Protein AF-A0AAU2U5X2-F1 (afdb_monomer)

Mean predicted aligned error: 9.67 Å

Foldseek 3Di:
DAEEEAEDADPPVDQWAWDDDPVYIYIYGHNPDDPVSRLLSVQLNVLCVVCVVVVVVPPDPCNLQVDDQQLVCQCVPPVPDDSVVRNVVCVVQSVSGPSSVRSNVRSVVVVVVVVVVPPPPPDDPPPDD

Structure (mmCIF, N/CA/C/O backbone):
data_AF-A0AAU2U5X2-F1
#
_entry.id   AF-A0AAU2U5X2-F1
#
loop_
_atom_site.group_PDB
_atom_site.id
_atom_site.type_symbol
_atom_site.label_atom_id
_atom_site.label_alt_id
_atom_site.label_comp_id
_atom_site.label_asym_id
_atom_site.label_entity_id
_atom_site.label_seq_id
_atom_site.pdbx_PDB_ins_code
_atom_site.Cartn_x
_atom_site.Cartn_y
_atom_site.Cartn_z
_atom_site.occupancy
_atom_site.B_iso_or_equiv
_atom_site.auth_seq_id
_atom_site.auth_comp_id
_atom_site.auth_asym_id
_atom_site.auth_atom_id
_atom_site.pdbx_PDB_model_num
ATOM 1 N N . MET A 1 1 ? -13.362 3.167 -15.982 1.00 70.44 1 MET A N 1
ATOM 2 C CA . MET A 1 1 ? -13.735 1.891 -15.338 1.00 70.44 1 MET A CA 1
ATOM 3 C C . MET A 1 1 ? -14.125 2.166 -13.885 1.00 70.44 1 MET A C 1
ATOM 5 O O . MET A 1 1 ? -13.349 2.840 -13.216 1.00 70.44 1 MET A O 1
ATOM 9 N N . PRO A 1 2 ? -15.302 1.739 -13.391 1.00 86.88 2 PRO A N 1
ATOM 10 C CA . PRO A 1 2 ? -15.668 1.906 -11.982 1.00 86.88 2 PRO A CA 1
ATOM 11 C C . PRO A 1 2 ? -14.783 1.041 -11.070 1.00 86.88 2 PRO A C 1
ATOM 13 O O . PRO A 1 2 ? -14.392 -0.063 -11.453 1.00 86.88 2 PRO A O 1
ATOM 16 N N . ILE A 1 3 ? -14.488 1.539 -9.864 1.00 90.62 3 ILE A N 1
ATOM 17 C CA . ILE A 1 3 ? -13.698 0.833 -8.844 1.00 90.62 3 ILE A CA 1
ATOM 18 C C . ILE A 1 3 ? -14.584 0.566 -7.628 1.00 90.62 3 ILE A C 1
ATOM 20 O O . ILE A 1 3 ? -15.253 1.471 -7.131 1.00 90.62 3 ILE A O 1
ATOM 24 N N . THR A 1 4 ? -14.597 -0.674 -7.143 1.00 94.06 4 THR A N 1
ATOM 25 C CA . THR A 1 4 ? -15.332 -1.074 -5.934 1.00 94.06 4 THR A CA 1
ATOM 26 C C . THR A 1 4 ? -14.366 -1.534 -4.851 1.00 94.06 4 THR A C 1
ATOM 28 O O . THR A 1 4 ? -13.460 -2.313 -5.128 1.00 94.06 4 THR A O 1
ATOM 31 N N . VAL A 1 5 ? -14.582 -1.083 -3.615 1.00 95.81 5 VAL A N 1
ATOM 32 C CA . VAL A 1 5 ? -13.833 -1.552 -2.441 1.00 95.81 5 VAL A CA 1
ATOM 33 C C . VAL A 1 5 ? -14.675 -2.582 -1.694 1.00 95.81 5 VAL A C 1
ATOM 35 O O . VAL A 1 5 ? -15.831 -2.314 -1.369 1.00 95.81 5 VAL A O 1
ATOM 38 N N . ILE A 1 6 ? -14.103 -3.755 -1.431 1.00 96.56 6 ILE A N 1
ATOM 39 C CA . ILE A 1 6 ? -14.739 -4.863 -0.715 1.00 96.56 6 ILE A CA 1
ATOM 40 C C . ILE A 1 6 ? -13.887 -5.201 0.509 1.00 96.56 6 ILE A C 1
ATOM 42 O O . ILE A 1 6 ? -12.669 -5.313 0.407 1.00 96.56 6 ILE A O 1
ATOM 46 N N . TYR A 1 7 ? -14.529 -5.394 1.658 1.00 97.44 7 TYR A N 1
ATOM 47 C CA . TYR A 1 7 ? -13.864 -5.768 2.905 1.00 97.44 7 TYR A CA 1
ATOM 48 C C . TYR A 1 7 ? -14.114 -7.246 3.198 1.00 97.44 7 TYR A C 1
ATOM 50 O O . TYR A 1 7 ? -15.268 -7.658 3.313 1.00 97.44 7 TYR A O 1
ATOM 58 N N . LEU A 1 8 ? -13.051 -8.041 3.315 1.00 96.12 8 LEU A N 1
ATOM 59 C CA . LEU A 1 8 ? -13.103 -9.479 3.602 1.00 96.12 8 LEU A CA 1
ATOM 60 C C . LEU A 1 8 ? -12.017 -9.838 4.615 1.00 96.12 8 LEU A C 1
ATOM 62 O O . LEU A 1 8 ? -11.013 -9.143 4.701 1.00 96.12 8 LEU A O 1
ATOM 66 N N . SER A 1 9 ? -12.180 -10.926 5.365 1.00 96.12 9 SER A N 1
ATOM 67 C CA . SER A 1 9 ? -11.078 -11.444 6.184 1.00 96.12 9 SER A CA 1
ATOM 68 C C . SER A 1 9 ? -9.991 -12.017 5.275 1.00 96.12 9 SER A C 1
ATOM 70 O O . SER A 1 9 ? -10.255 -12.961 4.527 1.00 96.12 9 SER A O 1
ATOM 72 N N . LEU A 1 10 ? -8.783 -11.455 5.342 1.00 93.81 10 LEU A N 1
ATOM 73 C CA . LEU A 1 10 ? -7.640 -11.901 4.542 1.00 93.81 10 LEU A CA 1
ATOM 74 C C . LEU A 1 10 ? -6.624 -12.689 5.388 1.00 93.81 10 LEU A C 1
ATOM 76 O O . LEU A 1 10 ? -6.667 -12.650 6.621 1.00 93.81 10 LEU A O 1
ATOM 80 N N . PRO A 1 11 ? -5.696 -13.435 4.756 1.00 92.31 11 PRO A N 1
ATOM 81 C CA . PRO A 1 11 ? -4.563 -14.016 5.466 1.00 92.31 11 PRO A CA 1
ATOM 82 C C . PRO A 1 11 ? -3.776 -12.940 6.224 1.00 92.31 11 PRO A C 1
ATOM 84 O O . PRO A 1 11 ? -3.581 -11.842 5.716 1.00 92.31 11 PRO A O 1
ATOM 87 N N . SER A 1 12 ? -3.229 -13.282 7.392 1.00 83.06 12 SER A N 1
ATOM 88 C CA . SER A 1 12 ? -2.614 -12.341 8.352 1.00 83.06 12 SER A CA 1
ATOM 89 C C . SER A 1 12 ? -1.440 -11.491 7.839 1.00 83.06 12 SER A C 1
ATOM 91 O O . SER A 1 12 ? -0.954 -10.619 8.554 1.00 83.06 12 SER A O 1
ATOM 93 N N . ARG A 1 13 ? -0.948 -11.748 6.623 1.00 84.75 13 ARG A N 1
ATOM 94 C CA . ARG A 1 13 ? 0.144 -11.004 5.977 1.00 84.75 13 ARG A CA 1
ATOM 95 C C . ARG A 1 13 ? -0.311 -10.153 4.788 1.00 84.75 13 ARG A C 1
ATOM 97 O O . ARG A 1 13 ? 0.541 -9.546 4.147 1.00 84.75 13 ARG A O 1
ATOM 104 N N . VAL A 1 14 ? -1.607 -10.125 4.479 1.00 87.56 14 VAL A N 1
ATOM 105 C CA . VAL A 1 14 ? -2.167 -9.424 3.320 1.00 87.56 14 VAL A CA 1
ATOM 106 C C . VAL A 1 14 ? -3.155 -8.374 3.806 1.00 87.56 14 VAL A C 1
ATOM 108 O O . VAL A 1 14 ? -4.211 -8.707 4.330 1.00 87.56 14 VAL A O 1
ATOM 111 N N . SER A 1 15 ? -2.812 -7.102 3.610 1.00 90.75 15 SER A N 1
ATOM 112 C CA . SER A 1 15 ? -3.669 -5.979 4.013 1.00 90.75 15 SER A CA 1
ATOM 113 C C . SER A 1 15 ? -4.697 -5.611 2.943 1.00 90.75 15 SER A C 1
ATOM 115 O O . SER A 1 15 ? -5.798 -5.176 3.276 1.00 90.75 15 SER A O 1
ATOM 117 N N . ALA A 1 16 ? -4.341 -5.761 1.666 1.00 93.62 16 ALA A N 1
ATOM 118 C CA . ALA A 1 16 ? -5.234 -5.606 0.525 1.00 93.62 16 ALA A CA 1
ATOM 119 C C . ALA A 1 16 ? -4.609 -6.205 -0.744 1.00 93.62 16 ALA A C 1
ATOM 121 O O . ALA A 1 16 ? -3.428 -6.552 -0.746 1.00 93.62 16 ALA A O 1
ATOM 122 N N . PHE A 1 17 ? -5.409 -6.307 -1.803 1.00 92.50 17 PHE A N 1
ATOM 123 C CA . PHE A 1 17 ? -4.955 -6.467 -3.184 1.00 92.50 17 PHE A CA 1
ATOM 124 C C . PHE A 1 17 ? -6.026 -5.947 -4.150 1.00 92.50 17 PHE A C 1
ATOM 126 O O . PHE A 1 17 ? -7.215 -5.911 -3.811 1.00 92.50 17 PHE A O 1
ATOM 133 N N . CYS A 1 18 ? -5.634 -5.575 -5.366 1.00 91.12 18 CYS A N 1
ATOM 134 C CA . CYS A 1 18 ? -6.560 -5.234 -6.440 1.00 91.12 18 CYS A CA 1
ATOM 135 C C . CYS A 1 18 ? -6.633 -6.305 -7.534 1.00 91.12 18 CYS A C 1
ATOM 137 O O . CYS A 1 18 ? -5.722 -7.105 -7.743 1.00 91.12 18 CYS A O 1
ATOM 139 N N . ALA A 1 19 ? -7.760 -6.316 -8.238 1.00 87.88 19 ALA A N 1
ATOM 140 C CA . ALA A 1 19 ? -7.980 -7.119 -9.427 1.00 87.88 19 ALA A CA 1
ATOM 141 C C . ALA A 1 19 ? -8.763 -6.303 -10.458 1.00 87.88 19 ALA A C 1
ATOM 143 O O . ALA A 1 19 ? -9.676 -5.545 -10.112 1.00 87.88 19 ALA A O 1
ATOM 144 N N . VAL A 1 20 ? -8.426 -6.487 -11.731 1.00 86.25 20 VAL A N 1
ATOM 145 C CA . VAL A 1 20 ? -9.092 -5.826 -12.853 1.00 86.25 20 VAL A CA 1
ATOM 146 C C . VAL A 1 20 ? -9.847 -6.862 -13.670 1.00 86.25 20 VAL A C 1
ATOM 148 O O . VAL A 1 20 ? -9.337 -7.932 -13.989 1.00 86.25 20 VAL A O 1
ATOM 151 N N . THR A 1 21 ? -11.081 -6.526 -14.014 1.00 80.25 21 THR A N 1
ATOM 152 C CA . THR A 1 21 ? -11.880 -7.213 -15.032 1.00 80.25 21 THR A CA 1
ATOM 153 C C . THR A 1 21 ? -12.183 -6.215 -16.150 1.00 80.25 21 THR A C 1
ATOM 155 O O . THR A 1 21 ? -12.124 -5.011 -15.891 1.00 80.25 21 THR A O 1
ATOM 158 N N . PRO A 1 22 ? -12.567 -6.657 -17.361 1.00 78.19 22 PRO A N 1
ATOM 159 C CA . PRO A 1 22 ? -12.924 -5.736 -18.446 1.00 78.19 22 PRO A CA 1
ATOM 160 C C . PRO A 1 22 ? -14.003 -4.702 -18.070 1.00 78.19 22 PRO A C 1
ATOM 162 O O . PRO A 1 22 ? -14.054 -3.620 -18.645 1.00 78.19 22 PRO A O 1
ATOM 165 N N . GLU A 1 23 ? -14.858 -5.021 -17.095 1.00 79.94 23 GLU A N 1
ATOM 166 C CA . GLU A 1 23 ? -15.999 -4.189 -16.701 1.00 79.94 23 GLU A CA 1
ATOM 167 C C . GLU A 1 23 ? -15.726 -3.306 -15.471 1.00 79.94 23 GLU A C 1
ATOM 169 O O . GLU A 1 23 ? -16.348 -2.252 -15.315 1.00 79.94 23 GLU A O 1
ATOM 174 N N . ARG A 1 24 ? -14.819 -3.716 -14.573 1.00 84.62 24 ARG A N 1
ATOM 175 C CA . ARG A 1 24 ? -14.576 -3.036 -13.288 1.00 84.62 24 ARG A CA 1
ATOM 176 C C . ARG A 1 24 ? -13.229 -3.381 -12.655 1.00 84.62 24 ARG A C 1
ATOM 178 O O . ARG A 1 24 ? -12.726 -4.495 -12.808 1.00 84.62 24 ARG A O 1
ATOM 185 N N . GLY A 1 25 ? -12.727 -2.453 -11.844 1.00 89.81 25 GLY A N 1
ATOM 186 C CA . GLY A 1 25 ? -11.654 -2.693 -10.883 1.00 89.81 25 GLY A CA 1
ATOM 187 C C . GLY A 1 25 ? -12.236 -3.018 -9.511 1.00 89.81 25 GLY A C 1
ATOM 188 O O . GLY A 1 25 ? -13.243 -2.441 -9.096 1.00 89.81 25 GLY A O 1
ATOM 189 N N . VAL A 1 26 ? -11.613 -3.942 -8.794 1.00 93.62 26 VAL A N 1
ATOM 190 C CA . VAL A 1 26 ? -12.000 -4.298 -7.429 1.00 93.62 26 VAL A CA 1
ATOM 191 C C . VAL A 1 26 ? -10.772 -4.208 -6.537 1.00 93.62 26 VAL A C 1
ATOM 193 O O . VAL A 1 26 ? -9.721 -4.733 -6.884 1.00 93.62 26 VAL A O 1
ATOM 196 N N . ILE A 1 27 ? -10.916 -3.553 -5.389 1.00 95.50 27 ILE A N 1
ATOM 197 C CA . ILE A 1 27 ? -9.926 -3.523 -4.313 1.00 95.50 27 ILE A CA 1
ATOM 198 C C . ILE A 1 27 ? -10.496 -4.342 -3.160 1.00 95.50 27 ILE A C 1
ATOM 200 O O . ILE A 1 27 ? -11.577 -4.036 -2.657 1.00 95.50 27 ILE A O 1
ATOM 204 N N . ILE A 1 28 ? -9.784 -5.381 -2.744 1.00 96.75 28 ILE A N 1
ATOM 205 C CA . ILE A 1 28 ? -10.156 -6.239 -1.620 1.00 96.75 28 ILE A CA 1
ATOM 206 C C . ILE A 1 28 ? -9.256 -5.875 -0.447 1.00 96.75 28 ILE A C 1
ATOM 208 O O . ILE A 1 28 ? -8.040 -5.870 -0.594 1.00 96.75 28 ILE A O 1
ATOM 212 N N . VAL A 1 29 ? -9.847 -5.560 0.702 1.00 96.94 29 VAL A N 1
ATOM 213 C CA . VAL A 1 29 ? -9.156 -5.040 1.890 1.00 96.94 29 VAL A CA 1
ATOM 214 C C . VAL A 1 29 ? -9.435 -5.946 3.079 1.00 96.94 29 VAL A C 1
ATOM 216 O O . VAL A 1 29 ? -10.568 -6.401 3.249 1.00 96.94 29 VAL A O 1
ATOM 219 N N . ASP A 1 30 ? -8.430 -6.167 3.927 1.00 97.44 30 ASP A N 1
ATOM 220 C CA . ASP A 1 30 ? -8.620 -6.922 5.160 1.00 97.44 30 ASP A CA 1
ATOM 221 C C . ASP A 1 30 ? -9.577 -6.193 6.112 1.00 97.44 30 ASP A C 1
ATOM 223 O O . ASP A 1 30 ? -9.302 -5.100 6.621 1.00 97.44 30 ASP A O 1
ATOM 227 N N . ALA A 1 31 ? -10.716 -6.827 6.376 1.00 96.81 31 ALA A N 1
ATOM 228 C CA . ALA A 1 31 ? -11.732 -6.329 7.289 1.00 96.81 31 ALA A CA 1
ATOM 229 C C . ALA A 1 31 ? -11.225 -6.239 8.738 1.00 96.81 31 ALA A C 1
ATOM 231 O O . ALA A 1 31 ? -11.761 -5.447 9.510 1.00 96.81 31 ALA A O 1
ATOM 232 N N . GLN A 1 32 ? -10.206 -7.027 9.104 1.00 96.06 32 GLN A N 1
ATOM 233 C CA . GLN A 1 32 ? -9.640 -7.054 10.457 1.00 96.06 32 GLN A CA 1
ATOM 234 C C . GLN A 1 32 ? -8.492 -6.055 10.659 1.00 96.06 32 GLN A C 1
ATOM 236 O O . GLN A 1 32 ? -8.069 -5.816 11.792 1.00 96.06 32 GLN A O 1
ATOM 241 N N . ALA A 1 33 ? -7.989 -5.447 9.583 1.00 93.31 33 ALA A N 1
ATOM 242 C CA . ALA A 1 33 ? -6.929 -4.458 9.672 1.00 93.31 33 ALA A CA 1
ATOM 243 C C . ALA A 1 33 ? -7.413 -3.161 10.345 1.00 93.31 33 ALA A C 1
ATOM 245 O O . ALA A 1 33 ? -8.581 -2.778 10.262 1.00 93.31 33 ALA A O 1
ATOM 246 N N . SER A 1 34 ? -6.489 -2.439 10.989 1.00 93.88 34 SER A N 1
ATOM 247 C CA . SER A 1 34 ? -6.801 -1.129 11.574 1.00 93.88 34 SER A CA 1
ATOM 248 C C . SER A 1 34 ? -7.313 -0.153 10.507 1.00 93.88 34 SER A C 1
ATOM 250 O O . SER A 1 34 ? -6.921 -0.242 9.343 1.00 93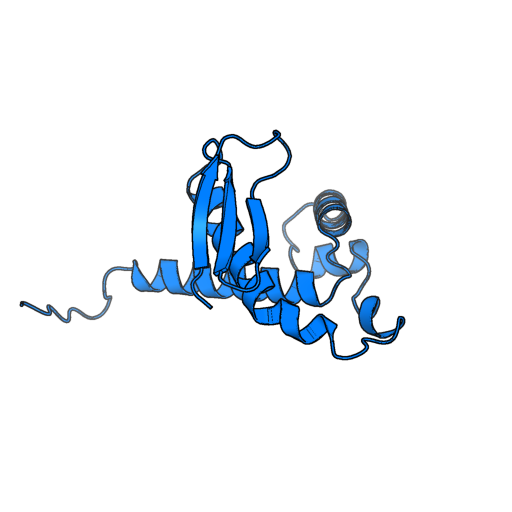.88 34 SER A O 1
ATOM 252 N N . GLN A 1 35 ? -8.122 0.839 10.892 1.00 91.44 35 GLN A N 1
ATOM 253 C CA . GLN A 1 35 ? -8.643 1.832 9.941 1.00 91.44 35 GLN A CA 1
ATOM 254 C C . GLN A 1 35 ? -7.525 2.558 9.171 1.00 91.44 35 GLN A C 1
ATOM 256 O O . GLN A 1 35 ? -7.673 2.838 7.982 1.00 91.44 35 GLN A O 1
ATOM 261 N N . VAL A 1 36 ? -6.397 2.840 9.834 1.00 88.88 36 VAL A N 1
ATOM 262 C CA . VAL A 1 36 ? -5.219 3.444 9.195 1.00 88.88 36 VAL A CA 1
ATOM 263 C C . VAL A 1 36 ? -4.654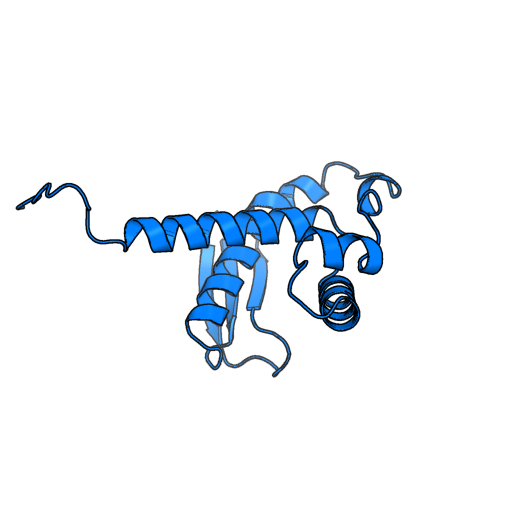 2.495 8.142 1.00 88.88 36 VAL A C 1
ATOM 265 O O . VAL A 1 36 ? -4.494 2.894 6.995 1.00 88.88 36 VAL A O 1
ATOM 268 N N . THR A 1 37 ? -4.440 1.227 8.497 1.00 90.19 37 THR A N 1
ATOM 269 C CA . THR A 1 37 ? -3.956 0.198 7.567 1.00 90.19 37 THR A CA 1
ATOM 270 C C . THR A 1 37 ? -4.892 0.027 6.371 1.00 90.19 37 THR A C 1
ATOM 272 O O . THR A 1 37 ? -4.418 0.008 5.241 1.00 90.19 37 THR A O 1
ATOM 275 N N . GLN A 1 38 ? -6.208 -0.034 6.594 1.00 94.12 38 GLN A N 1
ATOM 276 C CA . GLN A 1 38 ? -7.202 -0.137 5.523 1.00 94.12 38 GLN A CA 1
ATOM 277 C C . GLN A 1 38 ? -7.133 1.066 4.581 1.00 94.12 38 GLN A C 1
ATOM 279 O O . GLN A 1 38 ? -7.131 0.902 3.366 1.00 94.12 38 GLN A O 1
ATOM 284 N N . MET A 1 39 ? -7.047 2.282 5.125 1.00 92.50 39 MET A N 1
ATOM 285 C CA . MET A 1 39 ? -6.945 3.495 4.314 1.00 92.50 39 MET A CA 1
ATOM 286 C C . MET A 1 39 ? -5.657 3.544 3.492 1.00 92.50 39 MET A C 1
ATOM 288 O O . MET A 1 39 ? -5.720 3.882 2.310 1.00 92.50 39 MET A O 1
ATOM 292 N N . THR A 1 40 ? -4.516 3.206 4.094 1.00 90.94 40 THR A N 1
ATOM 293 C CA . THR A 1 40 ? -3.230 3.154 3.390 1.00 90.94 40 THR A CA 1
ATOM 294 C C . THR A 1 40 ? -3.244 2.101 2.295 1.00 90.94 40 THR A C 1
ATOM 296 O O . THR A 1 40 ? -2.860 2.393 1.165 1.00 90.94 40 THR A O 1
ATOM 299 N N . ALA A 1 41 ? -3.763 0.910 2.595 1.00 92.44 41 ALA A N 1
ATOM 300 C CA . ALA A 1 41 ? -3.857 -0.175 1.633 1.00 92.44 41 ALA A CA 1
ATOM 301 C C . ALA A 1 41 ? -4.771 0.200 0.454 1.00 92.44 41 ALA A C 1
ATOM 303 O O . ALA A 1 41 ? -4.356 0.080 -0.691 1.00 92.44 41 ALA A O 1
ATOM 304 N N . ILE A 1 42 ? -5.958 0.770 0.705 1.00 94.81 42 ILE A N 1
ATOM 305 C CA . ILE A 1 42 ? -6.857 1.250 -0.363 1.00 94.81 42 ILE A CA 1
ATOM 306 C C . ILE A 1 42 ? -6.164 2.283 -1.255 1.00 94.81 42 ILE A C 1
ATOM 308 O O . ILE A 1 42 ? -6.288 2.220 -2.476 1.00 94.81 42 ILE A O 1
ATOM 312 N N . ALA A 1 43 ? -5.454 3.246 -0.664 1.00 93.62 43 ALA A N 1
ATOM 313 C CA . ALA A 1 43 ? -4.775 4.286 -1.428 1.00 93.62 43 ALA A CA 1
ATOM 314 C C . ALA A 1 43 ? -3.640 3.714 -2.296 1.00 93.62 43 ALA A C 1
ATOM 316 O O . ALA A 1 43 ? -3.502 4.118 -3.450 1.00 93.62 43 ALA A O 1
ATOM 317 N N . ARG A 1 44 ? -2.880 2.741 -1.775 1.00 92.75 44 ARG A N 1
ATOM 318 C CA . ARG A 1 44 ? -1.836 2.026 -2.524 1.00 92.75 44 ARG A CA 1
ATOM 319 C C . ARG A 1 44 ? -2.417 1.216 -3.682 1.00 92.75 44 ARG A C 1
ATOM 321 O O . ARG A 1 44 ? -1.963 1.375 -4.811 1.00 92.75 44 ARG A O 1
ATOM 328 N N . GLU A 1 45 ? -3.461 0.426 -3.435 1.00 93.19 45 GLU A N 1
ATOM 329 C CA . GLU A 1 45 ? -4.138 -0.364 -4.475 1.00 93.19 45 GLU A CA 1
ATOM 330 C C . GLU A 1 45 ? -4.794 0.516 -5.549 1.00 93.19 45 GLU A C 1
ATOM 332 O O . GLU A 1 45 ? -4.809 0.174 -6.729 1.00 93.19 45 GLU A O 1
ATOM 337 N N . LEU A 1 46 ? -5.299 1.694 -5.176 1.00 92.00 46 LEU A N 1
ATOM 338 C CA . LEU A 1 46 ? -5.776 2.670 -6.153 1.00 92.00 46 LEU A CA 1
ATOM 339 C C . LEU A 1 46 ? -4.629 3.206 -7.021 1.00 92.00 46 LEU A C 1
ATOM 341 O O . LEU A 1 46 ? -4.806 3.354 -8.227 1.00 92.00 46 LEU A O 1
ATOM 345 N N . GLY A 1 47 ? -3.463 3.470 -6.425 1.00 89.75 47 GLY A N 1
ATOM 346 C CA . GLY A 1 47 ? -2.253 3.836 -7.163 1.00 89.75 47 GLY A CA 1
ATOM 347 C C . GLY A 1 47 ? -1.893 2.774 -8.198 1.00 89.75 47 GLY A C 1
ATOM 348 O O . GLY A 1 47 ? -1.673 3.100 -9.360 1.00 89.75 47 GLY A O 1
ATOM 349 N N . TYR A 1 48 ? -1.947 1.499 -7.811 1.00 88.88 48 TYR A N 1
ATOM 350 C CA . TYR A 1 48 ? -1.773 0.391 -8.742 1.00 88.88 48 TYR A CA 1
ATOM 351 C C . TYR A 1 48 ? -2.736 0.442 -9.919 1.00 88.88 48 TYR A C 1
ATOM 353 O O . TYR A 1 48 ? -2.283 0.454 -11.056 1.00 88.88 48 TYR A O 1
ATOM 361 N N . LEU A 1 49 ? -4.041 0.557 -9.667 1.00 87.69 49 LEU A N 1
ATOM 362 C CA . LEU A 1 49 ? -5.050 0.626 -10.728 1.00 87.69 49 LEU A CA 1
ATOM 363 C C . LEU A 1 49 ? -4.874 1.830 -11.670 1.00 87.69 49 LEU A C 1
ATOM 365 O O . LEU A 1 49 ? -5.281 1.759 -12.825 1.00 87.69 49 LEU A O 1
ATOM 369 N N . LEU A 1 50 ? -4.292 2.933 -11.192 1.00 86.19 50 LEU A N 1
ATOM 370 C CA . LEU A 1 50 ? -4.020 4.127 -12.000 1.00 86.19 50 LEU A CA 1
ATOM 371 C C . LEU A 1 50 ? -2.742 4.008 -12.839 1.00 86.19 50 LEU A C 1
ATOM 373 O O . LEU A 1 50 ? -2.639 4.652 -13.881 1.00 86.19 50 LEU A O 1
ATOM 377 N N . PHE A 1 51 ? -1.764 3.229 -12.375 1.00 82.25 51 PHE A N 1
ATOM 378 C CA . PHE A 1 51 ? -0.456 3.092 -13.017 1.00 82.25 51 PHE A CA 1
ATOM 379 C C . PHE A 1 51 ? -0.270 1.754 -13.748 1.00 82.25 51 PHE A C 1
ATOM 381 O O . PHE A 1 51 ? 0.742 1.584 -14.423 1.00 82.25 51 PHE A O 1
ATOM 388 N N . ASP A 1 52 ? -1.225 0.822 -13.656 1.00 70.94 52 ASP A N 1
ATOM 389 C CA . ASP A 1 52 ? -1.151 -0.510 -14.276 1.00 70.94 52 ASP A CA 1
ATOM 390 C C . ASP A 1 52 ? -1.038 -0.444 -15.810 1.00 70.94 52 ASP A C 1
ATOM 392 O O . ASP A 1 52 ? -0.311 -1.234 -16.412 1.00 70.94 52 ASP A O 1
ATOM 396 N N . ASP A 1 53 ? -1.648 0.567 -16.441 1.00 58.88 53 ASP A N 1
ATOM 397 C CA . ASP A 1 53 ? -1.549 0.821 -17.888 1.00 58.88 53 ASP A CA 1
ATOM 398 C C . ASP A 1 53 ? -0.109 1.135 -18.350 1.00 58.88 53 ASP A C 1
ATOM 400 O O . ASP A 1 53 ? 0.216 0.997 -19.531 1.00 58.88 53 ASP A O 1
ATOM 404 N N . LEU A 1 54 ? 0.802 1.495 -17.434 1.00 52.22 54 LEU A N 1
ATOM 405 C CA . LEU A 1 54 ? 2.220 1.700 -17.751 1.00 52.22 54 LEU A CA 1
ATOM 406 C C . LEU A 1 54 ? 2.970 0.383 -18.001 1.00 52.22 54 LEU A C 1
ATOM 408 O O . LEU A 1 54 ? 4.056 0.422 -18.574 1.00 52.22 54 LEU A O 1
ATOM 412 N N . LYS A 1 55 ? 2.401 -0.781 -17.646 1.00 51.97 55 LYS A N 1
ATOM 413 C CA . LYS A 1 55 ? 3.013 -2.097 -17.915 1.00 51.97 55 LYS A CA 1
ATOM 414 C C . LYS A 1 55 ? 3.121 -2.426 -19.408 1.00 51.97 55 LYS A C 1
ATOM 416 O O . LYS A 1 55 ? 3.934 -3.272 -19.772 1.00 51.97 55 LYS A O 1
ATOM 421 N N . GLY A 1 56 ? 2.309 -1.786 -20.257 1.00 44.31 56 GLY A N 1
ATOM 422 C CA . GLY A 1 56 ? 2.329 -1.965 -21.713 1.00 44.31 56 GLY A CA 1
ATOM 423 C C . GLY A 1 56 ? 3.444 -1.197 -22.429 1.00 44.31 56 GLY A C 1
ATOM 424 O O . GLY A 1 56 ? 3.771 -1.517 -23.570 1.00 44.31 56 GLY A O 1
ATOM 425 N N . HIS A 1 57 ? 4.058 -0.211 -21.771 1.00 48.56 57 HIS A N 1
ATOM 426 C CA . HIS A 1 57 ? 5.308 0.367 -22.244 1.00 48.56 57 HIS A CA 1
ATOM 427 C C . HIS A 1 57 ? 6.428 -0.530 -21.742 1.00 48.56 57 HIS A C 1
ATOM 429 O O . HIS A 1 57 ? 6.627 -0.629 -20.536 1.00 48.56 57 HIS A O 1
ATOM 435 N N . GLU A 1 58 ? 7.106 -1.220 -22.660 1.00 43.84 58 GLU A N 1
ATOM 436 C CA . GLU A 1 58 ? 8.239 -2.095 -22.367 1.00 43.84 58 GLU A CA 1
ATOM 437 C C . GLU A 1 58 ? 9.281 -1.359 -21.512 1.00 43.84 58 GLU A C 1
ATOM 439 O O . GLU A 1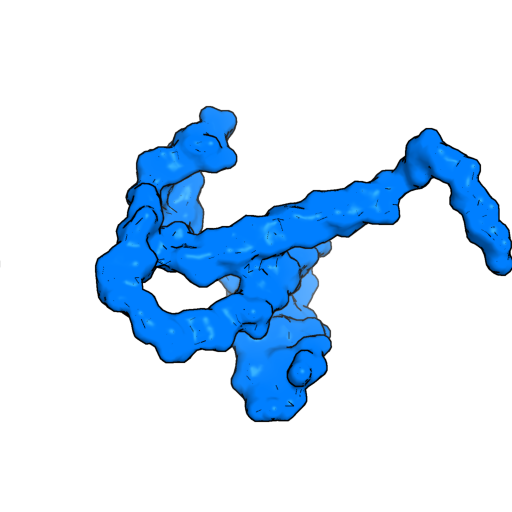 58 ? 10.187 -0.692 -22.010 1.00 43.84 58 GLU A O 1
ATOM 444 N N . GLU A 1 59 ? 9.148 -1.462 -20.191 1.00 49.47 59 GLU A N 1
ATOM 445 C CA . GLU A 1 59 ? 10.238 -1.165 -19.286 1.00 49.47 59 GLU A CA 1
ATOM 446 C C . GLU A 1 59 ? 11.269 -2.252 -19.540 1.00 49.47 59 GLU A C 1
ATOM 448 O O . GLU A 1 59 ? 11.086 -3.409 -19.141 1.00 49.47 59 GLU A O 1
ATOM 453 N N . SER A 1 60 ? 12.330 -1.875 -20.256 1.00 50.88 60 SER A N 1
ATOM 454 C CA . SER A 1 60 ? 13.531 -2.684 -20.386 1.00 50.88 60 SER A CA 1
ATOM 455 C C . SER A 1 60 ? 13.913 -3.231 -19.008 1.00 50.88 60 SER A C 1
ATOM 457 O O . SER A 1 60 ? 13.708 -2.585 -17.977 1.00 50.88 60 SER A O 1
ATOM 459 N N . THR A 1 61 ? 14.470 -4.438 -18.959 1.00 51.16 61 THR A N 1
ATOM 460 C CA . THR A 1 61 ? 14.890 -5.090 -17.706 1.00 51.16 61 THR A CA 1
ATOM 461 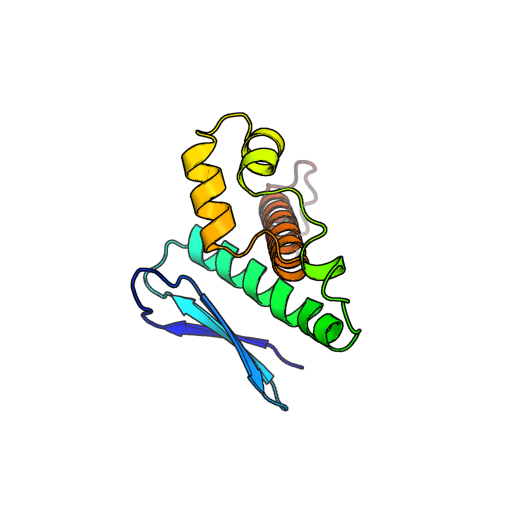C C . THR A 1 61 ? 15.797 -4.190 -16.843 1.00 51.16 61 THR A C 1
ATOM 463 O O . THR A 1 61 ? 15.802 -4.309 -15.617 1.00 51.16 61 THR A O 1
ATOM 466 N N . GLU A 1 62 ? 16.493 -3.240 -17.478 1.00 50.81 62 GLU A N 1
ATOM 467 C CA . GLU A 1 62 ? 17.300 -2.180 -16.862 1.00 50.81 62 GLU A CA 1
ATOM 468 C C . GLU A 1 62 ? 16.466 -1.103 -16.137 1.00 50.81 62 GLU A C 1
ATOM 470 O O . GLU A 1 62 ? 16.850 -0.653 -15.061 1.00 50.81 62 GLU A O 1
ATOM 475 N N . ALA A 1 63 ? 15.295 -0.720 -16.658 1.00 52.50 63 ALA A N 1
ATOM 476 C CA . ALA A 1 63 ? 14.406 0.263 -16.030 1.00 52.50 63 ALA A CA 1
ATOM 477 C C . ALA A 1 63 ? 13.695 -0.288 -14.781 1.00 52.50 63 ALA A C 1
ATOM 479 O O . ALA A 1 63 ? 13.430 0.461 -13.837 1.00 52.50 63 ALA A O 1
ATOM 480 N N . ARG A 1 64 ? 13.451 -1.607 -14.734 1.00 52.12 64 ARG A N 1
ATOM 481 C CA . ARG A 1 64 ? 12.839 -2.285 -13.576 1.00 52.12 64 ARG A CA 1
ATOM 482 C C . ARG A 1 64 ? 13.731 -2.293 -12.331 1.00 52.12 64 ARG A C 1
ATOM 484 O O . ARG A 1 64 ? 13.199 -2.371 -11.234 1.00 52.12 64 ARG A O 1
ATOM 491 N N . HIS A 1 65 ? 15.049 -2.161 -12.503 1.00 53.62 65 HIS A N 1
ATOM 492 C CA . HIS A 1 65 ? 16.045 -2.175 -11.421 1.00 53.62 65 HIS A CA 1
ATOM 493 C C . HIS A 1 65 ? 16.768 -0.832 -11.244 1.00 53.62 65 HIS A C 1
ATOM 495 O O . HIS A 1 65 ? 17.769 -0.757 -10.542 1.00 53.62 65 HIS A O 1
ATOM 501 N N . ALA A 1 66 ? 16.272 0.255 -11.843 1.00 57.94 66 ALA A N 1
ATOM 502 C CA . ALA A 1 66 ? 16.902 1.576 -11.750 1.00 57.94 66 ALA A CA 1
ATOM 503 C C . ALA A 1 66 ? 16.761 2.251 -10.362 1.00 57.94 66 ALA A C 1
ATOM 505 O O . ALA A 1 66 ? 17.100 3.423 -10.203 1.00 57.94 66 ALA A O 1
ATOM 506 N N . GLY A 1 67 ? 16.205 1.551 -9.368 1.00 65.69 67 GLY A N 1
ATOM 507 C CA . GLY A 1 67 ? 16.112 2.024 -7.988 1.00 65.69 67 GLY A CA 1
ATOM 508 C C . GLY A 1 67 ? 17.384 1.726 -7.195 1.00 65.69 67 GLY A C 1
ATOM 509 O O . GLY A 1 67 ? 18.085 0.758 -7.473 1.00 65.69 67 GLY A O 1
ATOM 510 N N . LEU A 1 68 ? 17.668 2.545 -6.179 1.00 70.62 68 LEU A N 1
ATOM 511 C CA . LEU A 1 68 ? 18.697 2.209 -5.194 1.00 70.62 68 LEU A CA 1
ATOM 512 C C . LEU A 1 68 ? 18.324 0.904 -4.465 1.00 70.62 68 LEU A C 1
ATOM 514 O O . LEU A 1 68 ? 17.135 0.688 -4.199 1.00 70.62 68 LEU A O 1
ATOM 518 N N . PRO A 1 69 ? 19.309 0.066 -4.099 1.00 80.06 69 PRO A N 1
ATOM 519 C CA . PRO A 1 69 ? 19.084 -1.093 -3.247 1.00 80.06 69 PRO A CA 1
ATOM 520 C C . PRO A 1 69 ? 18.329 -0.715 -1.959 1.00 80.06 69 PRO A C 1
ATOM 522 O O . PRO A 1 69 ? 18.572 0.362 -1.406 1.00 80.06 69 PRO A O 1
ATOM 525 N N . PRO A 1 70 ? 17.463 -1.595 -1.421 1.00 81.81 70 PRO A N 1
ATOM 526 C CA . PRO A 1 70 ? 16.724 -1.356 -0.178 1.00 81.81 70 PRO A CA 1
ATOM 527 C C . PRO A 1 70 ? 17.579 -0.851 0.991 1.00 81.81 70 PRO A C 1
ATOM 529 O O . PRO A 1 70 ? 17.159 0.058 1.706 1.00 81.81 70 PRO A O 1
ATOM 532 N N . MET A 1 71 ? 18.791 -1.392 1.145 1.00 85.44 71 MET A N 1
ATOM 533 C CA . MET A 1 71 ? 19.749 -0.982 2.180 1.00 85.44 71 MET A CA 1
ATOM 534 C C . MET A 1 71 ? 20.251 0.454 2.012 1.00 85.44 71 MET A C 1
ATOM 536 O O . MET A 1 71 ? 20.409 1.161 3.004 1.00 85.44 71 MET A O 1
ATOM 540 N N . ASP A 1 72 ? 20.455 0.903 0.775 1.00 84.44 72 ASP A N 1
ATOM 541 C CA . ASP A 1 72 ? 20.907 2.268 0.483 1.00 84.44 72 ASP A CA 1
ATOM 542 C C . ASP A 1 72 ? 19.752 3.271 0.599 1.00 84.44 72 ASP A C 1
ATOM 544 O O . ASP A 1 72 ? 19.944 4.443 0.925 1.00 84.44 72 ASP A O 1
ATOM 548 N N . LEU A 1 73 ? 18.525 2.805 0.359 1.00 80.94 73 LEU A N 1
ATOM 549 C CA . LEU A 1 73 ? 17.322 3.627 0.373 1.00 80.94 73 LEU A CA 1
ATOM 550 C C . LEU A 1 73 ? 16.739 3.831 1.777 1.00 80.94 73 LEU A C 1
ATOM 552 O O . LEU A 1 73 ? 16.205 4.902 2.075 1.00 80.94 73 LEU A O 1
ATOM 556 N N . ALA A 1 74 ? 16.846 2.823 2.643 1.00 84.00 74 ALA A N 1
ATOM 557 C CA . ALA A 1 74 ? 16.367 2.859 4.022 1.00 84.00 74 ALA A CA 1
ATOM 558 C C . ALA A 1 74 ? 16.806 4.119 4.804 1.00 84.00 74 ALA A C 1
ATOM 560 O O . ALA A 1 74 ? 15.928 4.818 5.319 1.00 84.00 74 ALA A O 1
ATOM 561 N N . PRO A 1 75 ? 18.104 4.488 4.859 1.00 85.31 75 PRO A N 1
ATOM 562 C CA . PRO A 1 75 ? 18.538 5.684 5.580 1.00 85.31 75 PRO A CA 1
ATOM 563 C C . PRO A 1 75 ? 18.109 6.997 4.907 1.00 85.31 75 PRO A C 1
ATOM 565 O O . PRO A 1 75 ? 18.019 8.014 5.588 1.00 85.31 75 PRO A O 1
ATOM 568 N N . LEU A 1 76 ? 17.827 7.002 3.599 1.00 81.62 76 LEU A N 1
ATOM 569 C CA . LEU A 1 76 ? 17.379 8.202 2.881 1.00 81.62 76 LEU A CA 1
ATOM 570 C C . LEU A 1 76 ? 15.906 8.517 3.157 1.00 81.62 76 LEU A C 1
ATOM 572 O O . LEU A 1 76 ? 15.545 9.679 3.332 1.00 81.62 76 LEU A O 1
ATOM 576 N N . LEU A 1 77 ? 15.056 7.488 3.185 1.00 78.50 77 LEU A N 1
ATOM 577 C CA . LEU A 1 77 ? 13.606 7.649 3.332 1.00 78.50 77 LEU A CA 1
ATOM 578 C C . LEU A 1 77 ? 13.141 7.601 4.788 1.00 78.50 77 LEU A C 1
ATOM 580 O O . LEU A 1 77 ? 12.154 8.244 5.140 1.00 78.50 77 LEU A O 1
ATOM 584 N N . ALA A 1 78 ? 13.842 6.853 5.638 1.00 84.38 78 ALA A N 1
ATOM 585 C CA . ALA A 1 78 ? 13.487 6.675 7.038 1.00 84.38 78 ALA A CA 1
ATOM 586 C C . ALA A 1 78 ? 14.713 6.824 7.961 1.00 84.38 78 ALA A C 1
ATOM 588 O O . ALA A 1 78 ? 15.022 5.906 8.722 1.00 84.38 78 ALA A O 1
ATOM 589 N N . PRO A 1 79 ? 15.394 7.989 7.957 1.00 85.19 79 PRO A N 1
ATOM 590 C CA . PRO A 1 79 ? 16.657 8.195 8.680 1.00 85.19 79 PRO A CA 1
ATOM 591 C C . PRO A 1 79 ? 16.562 8.000 10.201 1.00 85.19 79 PRO A C 1
ATOM 593 O O . PRO A 1 79 ? 17.575 7.799 10.863 1.00 85.19 79 PRO A O 1
ATOM 596 N N . ALA A 1 80 ? 15.357 8.078 10.772 1.00 88.75 80 ALA A N 1
ATOM 597 C CA . ALA A 1 80 ? 15.115 7.900 12.203 1.00 88.75 80 ALA A CA 1
ATOM 598 C C . ALA A 1 80 ? 14.778 6.450 12.605 1.00 88.75 80 ALA A C 1
ATOM 600 O O . ALA A 1 80 ? 14.550 6.187 13.786 1.00 88.75 80 ALA A O 1
ATOM 601 N N . LEU A 1 81 ? 14.696 5.519 11.648 1.00 88.56 81 LEU A N 1
ATOM 602 C CA . LEU A 1 81 ? 14.342 4.119 11.886 1.00 88.56 81 LEU A CA 1
ATOM 603 C C . LEU A 1 81 ? 15.559 3.200 11.724 1.00 88.56 81 LEU A C 1
ATOM 605 O O . LEU A 1 81 ? 16.559 3.561 11.110 1.00 88.56 81 LEU A O 1
ATOM 609 N N . ASN A 1 82 ? 15.468 1.988 12.282 1.00 92.00 82 ASN A N 1
ATOM 610 C CA . ASN A 1 82 ? 16.498 0.969 12.092 1.00 92.00 82 ASN A CA 1
ATOM 611 C C . ASN A 1 82 ? 16.591 0.599 10.591 1.00 92.00 82 ASN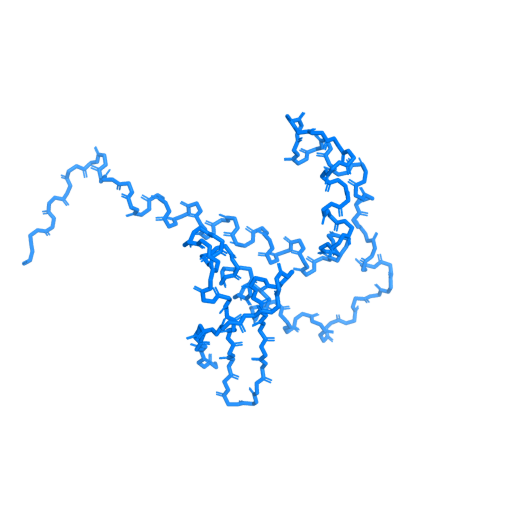 A C 1
ATOM 613 O O . ASN A 1 82 ? 15.586 0.153 10.029 1.00 92.00 82 ASN A O 1
ATOM 617 N N . PRO A 1 83 ? 17.764 0.758 9.951 1.00 88.38 83 PRO A N 1
ATOM 618 C CA . PRO A 1 83 ? 17.899 0.597 8.507 1.00 88.38 83 PRO A CA 1
ATOM 619 C C . PRO A 1 83 ? 17.668 -0.844 8.043 1.00 88.38 83 PRO A C 1
ATOM 621 O O . PRO A 1 83 ? 17.022 -1.035 7.018 1.00 88.38 83 PRO A O 1
ATOM 624 N N . ASP A 1 84 ? 18.092 -1.849 8.814 1.00 90.06 84 ASP A N 1
ATOM 625 C CA . ASP A 1 84 ? 17.910 -3.264 8.461 1.00 90.06 84 ASP A CA 1
ATOM 626 C C . ASP A 1 84 ? 16.422 -3.647 8.447 1.00 90.06 84 ASP A C 1
ATOM 628 O O . ASP A 1 84 ? 15.941 -4.331 7.544 1.00 90.06 84 ASP A O 1
ATOM 632 N N . ALA A 1 85 ? 15.658 -3.160 9.430 1.00 86.12 85 ALA A N 1
ATOM 633 C CA . ALA A 1 85 ? 14.218 -3.398 9.502 1.00 86.12 85 ALA A CA 1
ATOM 634 C C . ALA A 1 85 ? 13.462 -2.725 8.343 1.00 86.12 85 ALA A C 1
ATOM 636 O O . ALA A 1 85 ? 12.518 -3.303 7.798 1.00 86.12 85 ALA A O 1
ATOM 637 N N . VAL A 1 86 ? 13.877 -1.516 7.956 1.00 84.94 86 VAL A N 1
ATOM 638 C CA . VAL A 1 86 ? 13.292 -0.780 6.826 1.00 84.94 86 VAL A CA 1
ATOM 639 C C . VAL A 1 86 ? 13.666 -1.433 5.495 1.00 84.94 86 VAL A C 1
ATOM 641 O O . VAL A 1 86 ? 12.796 -1.615 4.646 1.00 84.94 86 VAL A O 1
ATOM 644 N N . ALA A 1 87 ? 14.917 -1.858 5.322 1.00 86.56 87 ALA A N 1
ATOM 645 C CA . ALA A 1 87 ? 15.359 -2.558 4.122 1.00 86.56 87 ALA A CA 1
ATOM 646 C C . ALA A 1 87 ? 14.618 -3.890 3.940 1.00 86.56 87 ALA A C 1
ATOM 648 O O . ALA A 1 87 ? 14.083 -4.146 2.864 1.00 86.56 87 ALA A O 1
ATOM 649 N N . ALA A 1 88 ? 14.463 -4.683 5.007 1.00 84.44 88 ALA A N 1
ATOM 650 C CA . ALA A 1 88 ? 13.671 -5.914 4.971 1.00 84.44 88 ALA A CA 1
ATOM 651 C C . ALA A 1 88 ? 12.193 -5.655 4.617 1.00 84.44 88 ALA A C 1
ATOM 653 O O . ALA A 1 88 ? 11.537 -6.480 3.975 1.00 84.44 88 ALA A O 1
ATOM 654 N N . PHE A 1 89 ? 11.640 -4.509 5.027 1.00 83.94 89 PHE A N 1
ATOM 655 C CA . PHE A 1 89 ? 10.300 -4.090 4.618 1.00 83.94 89 PHE A CA 1
ATOM 656 C C . PHE A 1 89 ? 10.242 -3.719 3.128 1.00 83.94 89 PHE A C 1
ATOM 658 O O . PHE A 1 89 ? 9.316 -4.148 2.435 1.00 83.94 89 PHE A O 1
ATOM 665 N N . PHE A 1 90 ? 11.224 -2.969 2.625 1.00 85.69 90 PHE A N 1
ATOM 666 C CA . PHE A 1 90 ? 11.334 -2.597 1.213 1.00 85.69 90 PHE A CA 1
ATOM 667 C C . PHE A 1 90 ? 11.514 -3.813 0.300 1.00 85.69 90 PHE A C 1
ATOM 669 O O . PHE A 1 90 ? 10.816 -3.907 -0.707 1.00 85.69 90 PHE A O 1
ATOM 676 N N . GLU A 1 91 ? 12.354 -4.778 0.676 1.00 84.50 91 GLU A N 1
ATOM 677 C CA . GLU A 1 91 ? 12.527 -6.040 -0.058 1.00 84.50 91 GLU A CA 1
ATOM 678 C C . GLU A 1 91 ? 11.214 -6.816 -0.168 1.00 84.50 91 GLU A C 1
ATOM 680 O O . GLU A 1 91 ? 10.787 -7.189 -1.259 1.00 84.50 91 GLU A O 1
ATOM 685 N N . ARG A 1 92 ? 10.519 -7.007 0.960 1.00 81.06 92 ARG A N 1
ATOM 686 C CA . ARG A 1 92 ? 9.222 -7.703 0.990 1.00 81.06 92 ARG A CA 1
ATOM 687 C C . ARG A 1 92 ? 8.131 -6.997 0.191 1.00 81.06 92 ARG A C 1
ATOM 689 O O . ARG A 1 92 ? 7.151 -7.638 -0.173 1.00 81.06 92 ARG A O 1
ATOM 696 N N . SER A 1 93 ? 8.275 -5.693 -0.011 1.00 74.25 93 SER A N 1
ATOM 697 C CA . SER A 1 93 ? 7.312 -4.847 -0.716 1.00 74.25 93 SER A CA 1
ATOM 698 C C . SER A 1 93 ? 7.718 -4.574 -2.163 1.00 74.25 93 SER A C 1
ATOM 700 O O . SER A 1 93 ? 7.124 -3.689 -2.771 1.00 74.25 93 S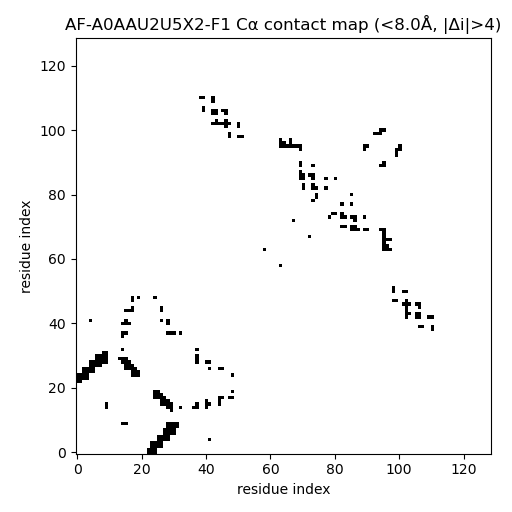ER A O 1
ATOM 702 N N . HIS A 1 94 ? 8.747 -5.263 -2.678 1.00 79.94 94 HIS A N 1
ATOM 703 C CA . HIS A 1 94 ? 9.290 -5.068 -4.026 1.00 79.94 94 HIS A CA 1
ATOM 704 C C . HIS A 1 94 ? 9.566 -3.591 -4.349 1.00 79.94 94 HIS A C 1
ATOM 706 O O . HIS A 1 94 ? 9.250 -3.095 -5.427 1.00 79.94 94 HIS A O 1
ATOM 712 N N . TYR A 1 95 ? 10.130 -2.848 -3.390 1.00 79.25 95 TYR A N 1
ATOM 713 C CA . TYR A 1 95 ? 10.324 -1.397 -3.518 1.00 79.25 95 TYR A CA 1
ATOM 714 C C . TYR A 1 95 ? 11.346 -1.002 -4.605 1.00 79.25 95 TYR A C 1
ATOM 716 O O . TYR A 1 95 ? 11.466 0.166 -4.984 1.00 79.25 95 TYR A O 1
ATOM 724 N N . ASP A 1 96 ? 12.078 -1.973 -5.142 1.00 75.62 96 ASP A N 1
ATOM 725 C CA . ASP A 1 96 ? 12.898 -1.866 -6.347 1.00 75.62 96 ASP A CA 1
ATOM 726 C C . ASP A 1 96 ? 12.056 -1.678 -7.625 1.00 75.62 96 ASP A C 1
ATOM 728 O O . ASP A 1 96 ? 12.509 -1.011 -8.560 1.00 75.62 96 ASP A O 1
ATOM 732 N N . SER A 1 97 ? 10.791 -2.107 -7.630 1.00 78.44 97 SER A N 1
ATOM 733 C CA . SER A 1 97 ? 9.829 -1.831 -8.699 1.00 78.44 97 SER A CA 1
ATOM 734 C C . SER A 1 97 ? 9.413 -0.359 -8.732 1.00 78.44 97 SER A C 1
ATOM 736 O O . SER A 1 97 ? 8.978 0.235 -7.742 1.00 78.44 97 SER A O 1
ATOM 738 N N . ARG A 1 98 ? 9.485 0.253 -9.918 1.00 79.12 98 ARG A N 1
ATOM 739 C CA . ARG A 1 98 ? 9.025 1.631 -10.129 1.00 79.12 98 ARG A CA 1
ATOM 740 C C . ARG A 1 98 ? 7.534 1.791 -9.840 1.00 79.12 98 ARG A C 1
ATOM 742 O O . ARG A 1 98 ? 7.149 2.794 -9.244 1.00 79.12 98 ARG A O 1
ATOM 749 N N . ILE A 1 99 ? 6.713 0.821 -10.244 1.00 83.38 99 ILE A N 1
ATOM 750 C CA . ILE A 1 99 ? 5.263 0.863 -10.020 1.00 83.38 99 ILE A CA 1
ATOM 751 C C . ILE A 1 99 ? 4.966 0.825 -8.519 1.00 83.38 99 ILE A C 1
ATOM 753 O O . ILE A 1 99 ? 4.151 1.616 -8.053 1.00 83.38 99 ILE A O 1
ATOM 757 N N . GLU A 1 100 ? 5.681 -0.006 -7.754 1.00 83.62 100 GLU A N 1
ATOM 758 C CA . GLU A 1 100 ? 5.551 -0.060 -6.290 1.00 83.62 100 GLU A CA 1
ATOM 759 C C . GLU A 1 100 ? 5.873 1.295 -5.654 1.00 83.62 100 GLU A C 1
ATOM 761 O O . GLU A 1 100 ? 5.088 1.825 -4.866 1.00 83.62 100 GLU A O 1
ATOM 766 N N . ARG A 1 101 ? 6.982 1.926 -6.064 1.00 84.44 101 ARG A N 1
ATOM 767 C CA . ARG A 1 101 ? 7.342 3.268 -5.580 1.00 84.44 101 ARG A CA 1
ATOM 768 C C . ARG A 1 101 ? 6.302 4.321 -5.943 1.00 84.44 101 ARG A C 1
ATOM 770 O O . ARG A 1 101 ? 5.989 5.176 -5.119 1.00 84.44 101 ARG A O 1
ATOM 777 N N . MET A 1 102 ? 5.769 4.281 -7.164 1.00 85.12 102 MET A N 1
ATOM 778 C CA . MET A 1 102 ? 4.741 5.224 -7.612 1.00 85.12 102 MET A CA 1
ATOM 779 C C . MET A 1 102 ? 3.428 5.039 -6.849 1.00 85.12 102 MET A C 1
ATOM 781 O O . MET A 1 102 ? 2.836 6.031 -6.422 1.00 85.12 102 MET A O 1
ATOM 785 N N . ALA A 1 103 ? 2.997 3.795 -6.636 1.00 88.75 103 ALA A N 1
ATOM 786 C CA . ALA A 1 103 ? 1.811 3.478 -5.852 1.00 88.75 103 ALA A CA 1
ATOM 787 C C . ALA A 1 103 ? 1.964 3.938 -4.391 1.00 88.75 103 ALA A C 1
ATOM 789 O O . ALA A 1 103 ? 1.053 4.568 -3.853 1.00 88.75 103 ALA A O 1
ATOM 790 N N . GLU A 1 104 ? 3.128 3.717 -3.772 1.00 87.00 104 GLU A N 1
ATOM 791 C CA . GLU A 1 104 ? 3.409 4.156 -2.398 1.00 87.00 104 GLU A CA 1
ATOM 792 C C . GLU A 1 104 ? 3.476 5.690 -2.274 1.00 87.00 104 GLU A C 1
ATOM 794 O O . GLU A 1 104 ? 2.901 6.279 -1.353 1.00 87.00 104 GLU A O 1
ATOM 799 N N . ALA A 1 105 ? 4.138 6.365 -3.222 1.00 86.12 105 ALA A N 1
ATOM 800 C CA . ALA A 1 105 ? 4.213 7.825 -3.252 1.00 86.12 105 ALA A CA 1
ATOM 801 C C . ALA A 1 105 ? 2.819 8.444 -3.434 1.00 86.12 105 ALA A C 1
ATOM 803 O O . ALA A 1 105 ? 2.449 9.383 -2.726 1.00 86.12 105 ALA A O 1
ATOM 804 N N . PHE A 1 106 ? 2.014 7.883 -4.339 1.00 89.19 106 PHE A N 1
ATOM 805 C CA . PHE A 1 106 ? 0.622 8.280 -4.515 1.00 89.19 106 PHE A CA 1
ATOM 806 C C . PHE A 1 106 ? -0.183 8.094 -3.226 1.00 89.19 106 PHE A C 1
ATOM 808 O O . PHE A 1 106 ? -0.867 9.026 -2.795 1.00 89.19 106 PHE A O 1
ATOM 815 N N . ALA A 1 107 ? -0.075 6.925 -2.587 1.00 90.50 107 ALA A N 1
ATOM 816 C CA . ALA A 1 107 ? -0.785 6.629 -1.349 1.00 90.50 107 ALA A CA 1
ATOM 817 C C . ALA A 1 107 ? -0.442 7.641 -0.251 1.00 90.50 107 ALA A C 1
ATOM 819 O O . ALA A 1 107 ? -1.346 8.206 0.368 1.00 90.50 107 ALA A O 1
ATOM 820 N N . THR A 1 108 ? 0.848 7.931 -0.076 1.00 86.75 108 THR A N 1
ATOM 821 C CA . THR A 1 108 ? 1.347 8.931 0.877 1.00 86.75 108 THR A CA 1
ATOM 822 C C . THR A 1 108 ? 0.708 10.298 0.633 1.00 86.75 108 THR A C 1
ATOM 824 O O . THR A 1 108 ? 0.053 10.840 1.524 1.00 86.75 108 THR A O 1
ATOM 827 N N . VAL A 1 109 ? 0.786 10.822 -0.596 1.00 86.31 109 VAL A N 1
ATOM 828 C CA . VAL A 1 109 ? 0.230 12.144 -0.937 1.00 86.31 109 VAL A CA 1
ATOM 829 C C . VAL A 1 109 ? -1.291 12.188 -0.754 1.00 86.31 109 VAL A C 1
ATOM 831 O O . VAL A 1 109 ? -1.839 13.194 -0.299 1.00 86.31 109 VAL A O 1
ATOM 834 N N . MET A 1 110 ? -2.011 11.116 -1.095 1.00 87.94 110 MET A N 1
ATOM 835 C CA . MET A 1 110 ? -3.466 11.059 -0.909 1.00 87.94 110 MET A CA 1
ATOM 836 C C . MET A 1 110 ? -3.863 11.047 0.566 1.00 87.94 110 MET A C 1
ATOM 838 O O . MET A 1 110 ? -4.832 11.711 0.945 1.00 87.94 110 MET A O 1
ATOM 842 N N . LEU A 1 111 ? -3.120 10.326 1.406 1.00 88.06 111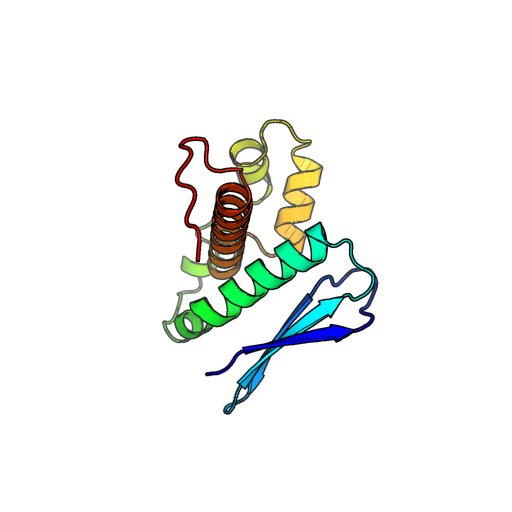 LEU A N 1
ATOM 843 C CA . LEU A 1 111 ? -3.356 10.306 2.845 1.00 88.06 111 LEU A CA 1
ATOM 844 C C . LEU A 1 111 ? -3.063 11.663 3.479 1.00 88.06 111 LEU A C 1
ATOM 846 O O . LEU A 1 111 ? -3.896 12.149 4.243 1.00 88.06 111 LEU A O 1
ATOM 850 N N . GLU A 1 112 ? -1.953 12.307 3.120 1.00 84.81 112 GLU A N 1
ATOM 851 C CA . GLU A 1 112 ? -1.631 13.662 3.574 1.00 84.81 112 GLU A CA 1
ATOM 852 C C . GLU A 1 112 ? -2.745 14.642 3.210 1.00 84.81 112 GLU A C 1
ATOM 854 O O . GLU A 1 112 ? -3.292 15.309 4.087 1.00 84.81 112 GLU A O 1
ATOM 859 N N . ARG A 1 113 ? -3.174 14.658 1.941 1.00 85.19 113 ARG A N 1
ATOM 860 C CA . ARG A 1 113 ? -4.285 15.511 1.493 1.00 85.19 113 ARG A CA 1
ATOM 861 C C . ARG A 1 113 ? -5.572 15.216 2.252 1.00 85.19 113 ARG A C 1
ATOM 863 O O . ARG A 1 113 ? -6.271 16.144 2.645 1.00 85.19 113 ARG A O 1
ATOM 870 N N . LYS A 1 114 ? -5.893 13.944 2.499 1.00 82.75 114 LYS A N 1
ATOM 871 C CA . LYS A 1 114 ? -7.074 13.557 3.282 1.00 82.75 114 LYS A CA 1
ATOM 872 C C . LYS A 1 114 ? -6.988 14.035 4.732 1.00 82.75 114 LYS A C 1
ATOM 874 O O . LYS A 1 114 ? -8.009 14.437 5.287 1.00 82.75 114 LYS A O 1
ATOM 879 N N . ILE A 1 115 ? -5.805 13.996 5.343 1.00 82.88 115 ILE A N 1
ATOM 880 C CA . ILE A 1 115 ? -5.566 14.544 6.683 1.00 82.88 115 ILE A CA 1
ATOM 881 C C . ILE A 1 115 ? -5.747 16.064 6.658 1.00 82.88 115 ILE A C 1
ATOM 883 O O . ILE A 1 115 ? -6.477 16.593 7.493 1.00 82.88 115 ILE A O 1
ATOM 887 N N . THR A 1 116 ? -5.173 16.760 5.673 1.00 80.19 116 THR A N 1
ATOM 888 C CA . THR A 1 116 ? -5.333 18.211 5.498 1.00 80.19 116 THR A CA 1
ATOM 889 C C . THR A 1 116 ? -6.795 18.613 5.313 1.00 80.19 116 THR A C 1
ATOM 891 O O . THR A 1 116 ? -7.240 19.552 5.957 1.00 80.19 116 THR A O 1
ATOM 894 N N . LEU A 1 117 ? -7.570 17.877 4.510 1.00 74.38 117 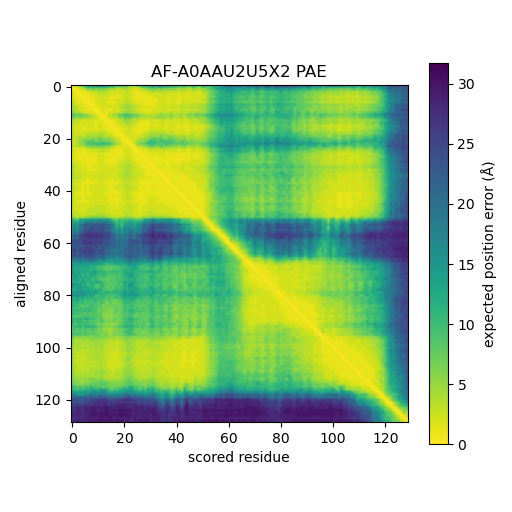LEU A N 1
ATOM 895 C CA . LEU A 1 117 ? -9.006 18.127 4.312 1.00 74.38 117 LEU A CA 1
ATOM 896 C C . LEU A 1 117 ? -9.845 17.908 5.580 1.00 74.38 117 LEU A C 1
ATOM 898 O O . LEU A 1 117 ? -10.958 18.414 5.677 1.00 74.38 117 LEU A O 1
ATOM 902 N N . ARG A 1 118 ? -9.338 17.128 6.539 1.00 71.12 118 ARG A N 1
ATOM 903 C CA . ARG A 1 118 ? -9.966 16.928 7.852 1.00 71.12 118 ARG A CA 1
ATOM 904 C C . ARG A 1 118 ? -9.466 17.910 8.905 1.00 71.12 118 ARG A C 1
ATOM 906 O O . ARG A 1 118 ? -10.041 17.951 9.993 1.00 71.12 118 ARG A O 1
ATOM 913 N N . ALA A 1 119 ? -8.406 18.666 8.623 1.00 64.25 119 ALA A N 1
ATOM 914 C CA . ALA A 1 119 ? -7.981 19.724 9.517 1.00 64.25 119 ALA A CA 1
ATOM 915 C C . ALA A 1 119 ? -9.085 20.793 9.532 1.00 64.25 119 ALA A C 1
ATOM 917 O O . ALA A 1 119 ? -9.532 21.208 8.462 1.00 64.25 119 ALA A O 1
ATOM 918 N N . PRO A 1 120 ? -9.560 21.226 10.712 1.00 60.47 120 PRO A N 1
ATOM 919 C CA . PRO A 1 120 ? -10.521 22.312 10.780 1.00 60.47 120 PRO A CA 1
ATOM 920 C C . PRO A 1 120 ? -9.931 23.521 10.062 1.00 60.47 120 PRO A C 1
ATOM 922 O O . PRO A 1 120 ? -8.760 23.855 10.273 1.00 60.47 120 PRO A O 1
ATOM 925 N N . ASP A 1 121 ? -10.746 24.141 9.211 1.00 58.09 121 ASP A N 1
ATOM 926 C CA . ASP A 1 121 ? -10.379 25.319 8.439 1.00 58.09 121 ASP A CA 1
ATOM 927 C C . ASP A 1 121 ? -9.728 26.340 9.381 1.00 58.09 121 ASP A C 1
ATOM 929 O O . ASP A 1 121 ? -10.381 26.941 10.240 1.00 58.09 121 ASP A O 1
ATOM 933 N N . ARG A 1 122 ? -8.405 26.530 9.265 1.00 54.78 122 ARG A N 1
ATOM 934 C CA . ARG A 1 122 ? -7.694 27.560 10.047 1.00 54.78 122 ARG A CA 1
ATOM 935 C C . ARG A 1 122 ? -8.159 28.967 9.661 1.00 54.78 122 ARG A C 1
ATOM 937 O O . ARG A 1 122 ? -7.884 29.930 10.375 1.00 54.78 122 ARG A O 1
ATOM 944 N N . HIS A 1 123 ? -8.907 29.075 8.568 1.00 53.31 123 HIS A N 1
ATOM 945 C CA . HIS A 1 123 ? -9.614 30.262 8.133 1.00 53.31 123 HIS A CA 1
ATOM 946 C C . HIS A 1 123 ? -11.109 29.961 8.155 1.00 53.31 123 HIS A C 1
ATOM 948 O O . HIS A 1 123 ? -11.621 29.345 7.235 1.00 53.31 123 HIS A O 1
ATOM 954 N N . ARG A 1 124 ? -11.798 30.374 9.226 1.00 43.28 124 ARG A N 1
ATOM 955 C CA . ARG A 1 124 ? -13.259 30.297 9.390 1.00 43.28 124 ARG A CA 1
ATOM 956 C C . ARG A 1 124 ? -14.013 30.761 8.130 1.00 43.28 124 ARG A C 1
ATOM 958 O O . ARG A 1 124 ? -14.408 31.922 8.050 1.00 43.28 124 ARG A O 1
ATOM 965 N N . LEU A 1 125 ? -14.289 29.866 7.192 1.00 48.69 125 LEU A N 1
ATOM 966 C CA . LEU A 1 125 ? -15.324 30.059 6.188 1.00 48.69 125 LEU A CA 1
ATOM 967 C C . LEU A 1 125 ? -16.445 29.088 6.525 1.00 48.69 125 LEU A C 1
ATOM 969 O O . LEU A 1 125 ? -16.495 27.944 6.090 1.00 48.69 125 LEU A O 1
ATOM 973 N N . SER A 1 126 ? -17.333 29.579 7.388 1.00 39.47 126 SER A N 1
ATOM 974 C CA . SER A 1 126 ? -18.625 28.965 7.660 1.00 39.47 126 SER A CA 1
ATOM 975 C C . SER A 1 126 ? -19.429 28.957 6.362 1.00 39.47 126 SER A C 1
ATOM 977 O O . SER A 1 126 ? -20.086 29.943 6.034 1.00 39.47 126 SER A O 1
ATOM 979 N N . LEU A 1 127 ? -19.367 27.864 5.606 1.00 44.97 127 LEU A N 1
ATOM 980 C CA . LEU A 1 127 ? -20.345 27.598 4.560 1.00 44.97 127 LEU A CA 1
ATOM 981 C C . LEU A 1 127 ? -21.577 26.989 5.224 1.00 44.97 127 LEU A C 1
ATOM 983 O O . LEU A 1 127 ? -21.689 25.782 5.408 1.00 44.97 127 LEU A O 1
ATOM 987 N N . THR A 1 128 ? -22.472 27.880 5.635 1.00 38.12 128 THR A N 1
ATOM 988 C CA . THR A 1 128 ? -23.869 27.563 5.922 1.00 38.12 128 THR A CA 1
ATOM 989 C C . THR A 1 128 ? -24.553 27.237 4.596 1.00 38.12 128 THR A C 1
ATOM 991 O O . THR A 1 128 ? -24.618 28.104 3.723 1.00 38.12 128 THR A O 1
ATOM 994 N N . PHE A 1 129 ? -25.060 26.015 4.464 1.00 39.25 129 PHE A N 1
ATOM 995 C CA . PHE A 1 129 ? -26.164 25.675 3.570 1.00 39.25 129 PHE A CA 1
ATOM 996 C C . PHE A 1 129 ? -27.239 24.982 4.400 1.00 39.25 129 PHE A C 1
ATOM 998 O O . PHE A 1 129 ? -26.857 24.139 5.247 1.00 39.25 129 PHE A O 1
#

Secondary structure (DSSP, 8-state):
--EEEEEE---TT--EEEEE-SS-EEEEEETTS-HHHHHHHHHHHHHHHHHGGGGGS---TTGGG-SPPHHHHHHHH-TTS-HHHHHHHHHHTTTTSHHHHHHHHHHHHHHHHHHHHHS--SS------

pLDDT: mean 79.72, std 15.8, range [38.12, 97.44]

Nearest PDB structures (foldseek):
  8sln-assembly1_A-2  TM=6.024E-01  e=6.868E-03  Deinococcu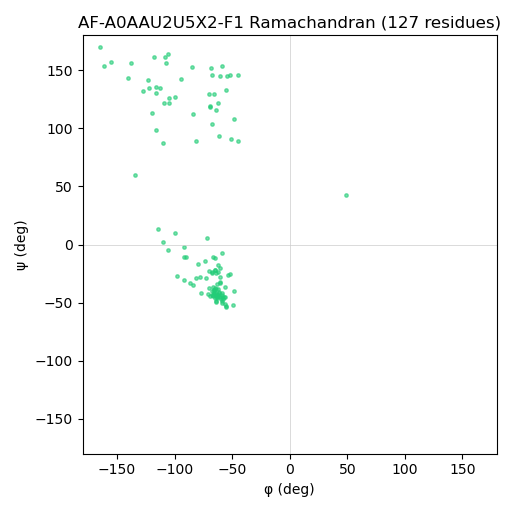s geothermalis DSM 11300
  6mdw-assembly1_A  TM=6.522E-01  e=2.480E-01  Homo sapiens
  7xyo-assembly1_B  TM=4.280E-01  e=5.764E+00  Myxococcus fulvus
  7xyo-assembly1_A  TM=4.143E-01  e=4.482E+00  Myxococcus fulvus
  1uqt-assembly1_B  TM=2.036E-01  e=7.895E+00  Escherichia coli

Solvent-accessible surface area (backbone atoms only — not comparable to full-atom values): 7448 Å² total; per-residue (Å²): 122,58,75,46,82,44,74,42,86,54,63,98,89,48,57,51,53,64,52,78,52,102,77,33,36,39,38,42,30,21,60,82,51,53,71,67,56,38,53,50,35,52,36,26,41,49,27,42,71,72,50,54,77,54,70,78,53,84,67,48,80,66,61,47,57,70,46,69,55,42,70,71,40,19,52,76,78,41,67,92,51,63,41,69,65,44,15,56,50,30,58,77,57,45,49,44,32,58,66,45,46,51,10,48,52,46,20,51,54,53,50,51,51,54,52,55,72,66,48,75,66,92,65,87,72,84,80,82,128

Sequence (129 aa):
MPITVIYLSLPSRVSAFCAVTPERGVIIVDAQASQVTQMTAIARELGYLLFDDLKGHEESTEARHAGLPPMDLAPLLAPALNPDAVAAFFERSHYDSRIERMAEAFATVMLERKITLRAPDRHRLSLTF

Radius of gyration: 17.43 Å; Cα contacts (8 Å, |Δi|>4): 158; chains: 1; bounding box: 47×44×35 Å